Protein AF-A0A4U0GLM0-F1 (afdb_monomer_lite)

Radius of gyration: 20.92 Å; chains: 1; bounding box: 56×32×44 Å

Sequence (89 aa):
MGKEYSVMCPPDEHEALVKSADYLNERMTSIRKRGKALGTEKIAVMAALNIARELLEHKGVEGVASASPESVQRLRQMSLDIDSTLSLD

pLDDT: mean 88.18, std 9.39, range [50.59, 96.25]

Secondary structure (DSSP, 8-state):
----------TTTHHHHHHHHHHHHHHHHHHHHHSSS--HHHHHHHHHHHHHHHHHHHTT-TTTS---HHHHHHHHHHHHHHHHHHT--

Structure (mmCIF, N/CA/C/O backbone):
data_AF-A0A4U0GLM0-F1
#
_entry.id   AF-A0A4U0GLM0-F1
#
loop_
_atom_site.group_PDB
_atom_site.id
_atom_site.type_symbol
_atom_site.label_atom_id
_atom_site.label_alt_id
_atom_site.label_comp_id
_atom_site.label_asym_id
_atom_site.label_entity_id
_atom_site.label_seq_id
_atom_site.pdbx_PDB_ins_code
_atom_site.Cartn_x
_atom_site.Cartn_y
_atom_site.Cartn_z
_atom_site.occupancy
_atom_site.B_iso_or_equiv
_atom_site.auth_seq_id
_atom_site.auth_comp_id
_atom_site.auth_asym_id
_atom_site.auth_atom_id
_atom_site.pdbx_PDB_model_num
ATOM 1 N N . MET A 1 1 ? 6.865 1.725 -11.157 1.00 82.06 1 MET A N 1
ATOM 2 C CA . MET A 1 1 ? 8.140 2.399 -10.828 1.00 82.06 1 MET A CA 1
ATOM 3 C C . MET A 1 1 ? 9.227 2.048 -11.851 1.00 82.06 1 MET A C 1
ATOM 5 O O . MET A 1 1 ? 10.394 1.976 -11.488 1.00 82.06 1 MET A O 1
ATOM 9 N N . GLY A 1 2 ? 8.859 1.850 -13.130 1.00 78.50 2 GLY A N 1
ATOM 10 C CA . GLY A 1 2 ? 9.801 1.543 -14.219 1.00 78.50 2 GLY A CA 1
ATOM 11 C C . GLY A 1 2 ? 10.575 0.227 -14.072 1.00 78.50 2 GLY A C 1
ATOM 12 O O . GLY A 1 2 ? 11.603 0.068 -14.714 1.00 78.50 2 GLY A O 1
ATOM 13 N N . LYS A 1 3 ? 10.126 -0.677 -13.193 1.00 85.81 3 LYS A N 1
ATOM 14 C CA . LYS A 1 3 ? 10.730 -1.991 -12.971 1.00 85.81 3 LYS A CA 1
ATOM 15 C C . LYS A 1 3 ? 9.732 -3.062 -13.371 1.00 85.81 3 LYS A C 1
ATOM 17 O O . LYS A 1 3 ? 8.569 -2.973 -12.979 1.00 85.81 3 LYS A O 1
ATOM 22 N N . GLU A 1 4 ? 10.216 -4.044 -14.110 1.00 88.69 4 GLU A N 1
ATOM 23 C CA . GLU A 1 4 ? 9.452 -5.208 -14.534 1.00 88.69 4 GLU A CA 1
ATOM 24 C C . GLU A 1 4 ? 9.688 -6.355 -13.550 1.00 88.69 4 GLU A C 1
ATOM 26 O O . GLU A 1 4 ? 10.810 -6.572 -13.087 1.00 88.69 4 GLU A O 1
ATOM 31 N N . TYR A 1 5 ? 8.616 -7.062 -13.207 1.00 88.56 5 TYR A N 1
ATOM 32 C CA . TYR A 1 5 ? 8.637 -8.199 -12.296 1.00 88.56 5 TYR A CA 1
ATOM 33 C C . TYR A 1 5 ? 7.804 -9.322 -12.902 1.00 88.56 5 TYR A C 1
ATOM 35 O O . TYR A 1 5 ? 6.695 -9.081 -13.373 1.00 88.56 5 TYR A O 1
ATOM 43 N N . SER A 1 6 ? 8.335 -10.543 -12.865 1.00 93.19 6 SER A N 1
ATOM 44 C CA . SER A 1 6 ? 7.582 -11.742 -13.224 1.00 93.19 6 SER A CA 1
ATOM 45 C C . SER A 1 6 ? 7.003 -12.365 -11.960 1.00 93.19 6 SER A C 1
ATOM 47 O O . SER A 1 6 ? 7.721 -12.558 -10.976 1.00 93.19 6 SER A O 1
ATOM 49 N N . VAL A 1 7 ? 5.702 -12.646 -11.978 1.00 92.12 7 VAL A N 1
ATOM 50 C CA . VAL A 1 7 ? 4.953 -13.208 -10.851 1.00 92.12 7 VAL A CA 1
ATOM 51 C C . VAL A 1 7 ? 4.114 -14.364 -11.380 1.00 92.12 7 VAL A C 1
ATOM 53 O O . VAL A 1 7 ? 3.499 -14.254 -12.439 1.00 92.12 7 VAL A O 1
ATOM 56 N N . MET A 1 8 ? 4.093 -15.480 -10.654 1.00 94.56 8 MET A N 1
ATOM 57 C CA . MET A 1 8 ? 3.189 -16.583 -10.971 1.00 94.56 8 MET A CA 1
ATOM 58 C C . MET A 1 8 ? 1.756 -16.170 -10.639 1.00 94.56 8 MET A C 1
ATOM 60 O O . MET A 1 8 ? 1.484 -15.769 -9.511 1.00 94.56 8 MET A O 1
ATOM 64 N N . CYS A 1 9 ? 0.858 -16.261 -11.616 1.00 93.94 9 CYS A N 1
ATOM 65 C CA . CYS A 1 9 ? -0.526 -15.833 -11.472 1.00 93.94 9 CYS A CA 1
ATOM 66 C C . CYS A 1 9 ? -1.470 -16.824 -12.170 1.00 93.94 9 CYS A C 1
ATOM 68 O O . CYS A 1 9 ? -1.295 -17.075 -13.368 1.00 93.94 9 CYS A O 1
ATOM 70 N N . PRO A 1 10 ? -2.447 -17.398 -11.448 1.00 95.38 10 PRO A N 1
ATOM 71 C CA . PRO A 1 10 ? -3.551 -18.137 -12.048 1.00 95.38 10 PRO A CA 1
ATOM 72 C C . PRO A 1 10 ? -4.382 -17.256 -13.004 1.00 95.38 10 PRO A C 1
ATOM 74 O O . PRO A 1 10 ? -4.510 -16.052 -12.764 1.00 95.38 10 PRO A O 1
ATOM 77 N N . PRO A 1 11 ? -4.977 -17.813 -14.078 1.00 93.88 11 PRO A N 1
ATOM 78 C CA . PRO A 1 11 ? -5.747 -17.027 -15.048 1.00 93.88 11 PRO A CA 1
ATOM 79 C C . PRO A 1 11 ? -6.912 -16.231 -14.439 1.00 93.88 11 PRO A C 1
ATOM 81 O O . PRO A 1 11 ? -7.216 -15.135 -14.904 1.00 93.88 11 PRO A O 1
ATOM 84 N N . ASP A 1 12 ? -7.548 -16.769 -13.402 1.00 96.00 12 ASP A N 1
ATOM 85 C CA . ASP A 1 12 ? -8.672 -16.179 -12.672 1.00 96.00 12 ASP A CA 1
ATOM 86 C C . ASP A 1 12 ? -8.264 -15.033 -11.733 1.00 96.00 12 ASP A C 1
ATOM 88 O O . ASP A 1 12 ? -9.079 -14.162 -11.431 1.00 96.00 12 ASP A O 1
ATOM 92 N N . GLU A 1 13 ? -6.994 -14.968 -11.330 1.00 95.50 13 GLU A N 1
ATOM 93 C CA . GLU A 1 13 ? -6.469 -13.909 -10.459 1.00 95.50 13 GLU A CA 1
ATOM 94 C C . GLU A 1 13 ? -5.782 -12.773 -11.234 1.00 95.50 13 GLU A C 1
ATOM 96 O O . GLU A 1 13 ? -5.463 -11.734 -10.651 1.00 95.50 13 GLU A O 1
ATOM 101 N N . HIS A 1 14 ? -5.574 -12.929 -12.547 1.00 94.50 14 HIS A N 1
ATOM 102 C CA . HIS A 1 14 ? -4.789 -11.996 -13.362 1.00 94.50 14 HIS A CA 1
ATOM 103 C C . HIS A 1 14 ? -5.278 -10.548 -13.259 1.00 94.50 14 HIS A C 1
ATOM 105 O O . HIS A 1 14 ? -4.490 -9.634 -13.018 1.00 94.50 14 HIS A O 1
ATOM 111 N N . GLU A 1 15 ? -6.585 -10.318 -13.393 1.00 96.00 15 GLU A N 1
ATOM 112 C CA . GLU A 1 15 ? -7.147 -8.967 -13.306 1.00 96.00 15 GLU A CA 1
ATOM 113 C C . GLU A 1 15 ? -6.948 -8.350 -11.911 1.00 96.00 15 GLU A C 1
ATOM 115 O O . GLU A 1 15 ? -6.611 -7.169 -11.787 1.00 96.00 15 GLU A O 1
ATOM 120 N N . ALA A 1 16 ? -7.116 -9.148 -10.853 1.00 95.56 16 ALA A N 1
ATOM 121 C CA . ALA A 1 16 ? -6.904 -8.702 -9.481 1.00 95.56 16 ALA A CA 1
ATOM 122 C C . ALA A 1 16 ? -5.426 -8.369 -9.219 1.00 95.56 16 ALA A C 1
ATOM 124 O O . ALA A 1 16 ? -5.126 -7.362 -8.567 1.00 95.56 16 ALA A O 1
ATOM 125 N N . LEU A 1 17 ? -4.501 -9.162 -9.768 1.00 95.50 17 LEU A N 1
ATOM 126 C CA . LEU A 1 17 ? -3.065 -8.914 -9.666 1.00 95.50 17 LEU A CA 1
ATOM 127 C C . LEU A 1 17 ? -2.660 -7.627 -10.392 1.00 95.50 17 LEU A C 1
ATOM 129 O O . LEU A 1 17 ? -1.926 -6.821 -9.819 1.00 95.50 17 LEU A O 1
ATOM 133 N N . VAL A 1 18 ? -3.168 -7.396 -11.607 1.00 95.06 18 VAL A N 1
ATOM 134 C CA . VAL A 1 18 ? -2.910 -6.161 -12.368 1.00 95.06 18 VAL A CA 1
ATOM 135 C C . VAL A 1 18 ? -3.391 -4.938 -11.586 1.00 95.06 18 VAL A C 1
ATOM 137 O O . VAL A 1 18 ? -2.603 -4.026 -11.336 1.00 95.06 18 VAL A O 1
ATOM 140 N N . LYS A 1 19 ? -4.636 -4.954 -11.087 1.00 96.25 19 LYS A N 1
ATOM 141 C CA . LYS A 1 19 ? -5.174 -3.864 -10.251 1.00 96.25 19 LYS A CA 1
ATOM 142 C C . LYS A 1 19 ? -4.327 -3.625 -8.998 1.00 96.25 19 LYS A C 1
ATOM 144 O O . LYS A 1 19 ? -4.085 -2.480 -8.618 1.00 96.25 19 LYS A O 1
ATOM 149 N N . SER A 1 20 ? -3.848 -4.696 -8.367 1.00 94.75 20 SER A N 1
ATOM 150 C CA . SER A 1 20 ? -2.982 -4.614 -7.185 1.00 94.75 20 SER A CA 1
ATOM 151 C C . SER A 1 20 ? -1.616 -3.997 -7.510 1.00 94.75 20 SER A C 1
ATOM 153 O O . SER A 1 20 ? -1.107 -3.179 -6.738 1.00 94.75 20 SER A O 1
ATOM 155 N N . ALA A 1 21 ? -1.028 -4.352 -8.656 1.00 94.31 21 ALA A N 1
ATOM 156 C CA . ALA A 1 21 ? 0.242 -3.805 -9.126 1.00 94.31 21 ALA A CA 1
ATOM 157 C C . ALA A 1 21 ? 0.133 -2.310 -9.463 1.00 94.31 21 ALA A C 1
ATOM 159 O O . ALA A 1 21 ? 1.005 -1.528 -9.068 1.00 94.31 21 ALA A O 1
ATOM 160 N N . ASP A 1 22 ? -0.954 -1.901 -10.122 1.00 95.06 22 ASP A N 1
ATOM 161 C CA . ASP A 1 22 ? -1.235 -0.498 -10.434 1.00 95.06 22 ASP A CA 1
ATOM 162 C C . ASP A 1 22 ? -1.414 0.327 -9.159 1.00 95.06 22 ASP A C 1
ATOM 164 O O . ASP A 1 22 ? -0.747 1.351 -8.977 1.00 95.06 22 ASP A O 1
ATOM 168 N N . TYR A 1 23 ? -2.214 -0.174 -8.216 1.00 96.12 23 TYR A N 1
ATOM 169 C CA . TYR A 1 23 ? -2.414 0.469 -6.922 1.00 96.12 23 TYR A CA 1
ATOM 170 C C . TYR A 1 23 ? -1.096 0.643 -6.149 1.00 96.12 23 TYR A C 1
ATOM 172 O O . TYR A 1 23 ? -0.777 1.736 -5.667 1.00 96.12 23 TYR A O 1
ATOM 180 N N . LEU A 1 24 ? -0.269 -0.407 -6.077 1.00 95.19 24 LEU A N 1
ATOM 181 C CA . LEU A 1 24 ? 1.057 -0.331 -5.461 1.00 95.19 24 LEU A CA 1
ATOM 182 C C . LEU A 1 24 ? 1.938 0.716 -6.159 1.00 95.19 24 LEU A C 1
ATOM 184 O O . LEU A 1 24 ? 2.598 1.523 -5.496 1.00 95.19 24 LEU A O 1
ATOM 188 N N . ASN A 1 25 ? 1.942 0.735 -7.493 1.00 94.94 25 ASN A N 1
ATOM 189 C CA . ASN A 1 25 ? 2.728 1.671 -8.289 1.00 94.94 25 ASN A CA 1
ATOM 190 C C . ASN A 1 25 ? 2.328 3.137 -8.041 1.00 94.94 25 ASN A C 1
ATOM 192 O O . ASN A 1 25 ? 3.202 4.007 -7.917 1.00 94.94 25 ASN A O 1
ATOM 196 N N . GLU A 1 26 ? 1.032 3.419 -7.927 1.00 95.00 26 GLU A N 1
ATOM 197 C CA . GLU A 1 26 ? 0.517 4.744 -7.579 1.00 95.00 26 GLU A CA 1
ATOM 198 C C . GLU A 1 26 ? 0.973 5.178 -6.184 1.00 95.00 26 GLU A C 1
ATOM 200 O O . GLU A 1 26 ? 1.507 6.284 -6.018 1.00 95.00 26 GLU A O 1
ATOM 205 N N . ARG A 1 27 ? 0.853 4.293 -5.183 1.00 94.81 27 ARG A N 1
ATOM 206 C CA . ARG A 1 27 ? 1.313 4.558 -3.811 1.00 94.81 27 ARG A CA 1
ATOM 207 C C . ARG A 1 27 ? 2.814 4.838 -3.764 1.00 94.81 27 ARG A C 1
ATOM 209 O O . ARG A 1 27 ? 3.228 5.849 -3.191 1.00 94.81 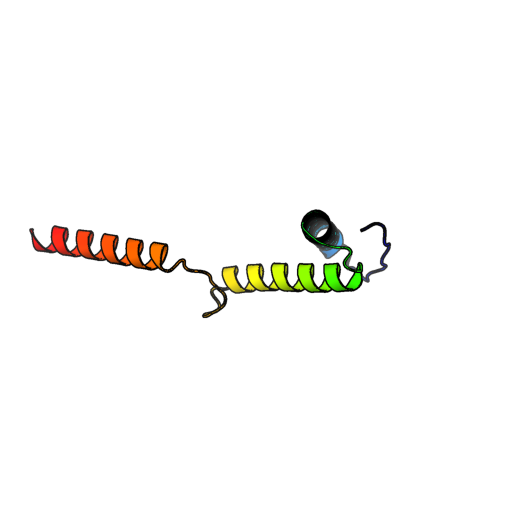27 ARG A O 1
ATOM 216 N N . MET A 1 28 ? 3.626 4.014 -4.426 1.00 95.12 28 MET A N 1
ATOM 217 C CA . MET A 1 28 ? 5.073 4.229 -4.534 1.00 95.12 28 MET A CA 1
ATOM 218 C C . MET A 1 28 ? 5.408 5.566 -5.215 1.00 95.12 28 MET A C 1
ATOM 220 O O . MET A 1 28 ? 6.282 6.303 -4.752 1.00 95.12 28 MET A O 1
ATOM 224 N N . THR A 1 29 ? 4.692 5.919 -6.287 1.00 94.19 29 THR A N 1
ATOM 225 C CA . THR A 1 29 ? 4.882 7.187 -7.009 1.00 94.19 29 THR A CA 1
ATOM 226 C C . THR A 1 29 ? 4.524 8.391 -6.139 1.00 94.19 29 THR A C 1
ATOM 228 O O . THR A 1 29 ? 5.250 9.387 -6.143 1.00 94.19 29 THR A O 1
ATOM 231 N N . SER A 1 30 ? 3.445 8.302 -5.361 1.00 93.06 30 SER A N 1
ATOM 232 C CA . SER A 1 30 ? 3.028 9.339 -4.413 1.00 93.06 30 SER A CA 1
ATOM 233 C C . SER A 1 30 ? 4.071 9.562 -3.312 1.00 93.06 30 SER A C 1
ATOM 235 O O . SER A 1 30 ? 4.456 10.701 -3.045 1.00 93.06 30 SER A O 1
ATOM 237 N N . ILE A 1 31 ? 4.615 8.483 -2.736 1.00 92.19 31 ILE A N 1
ATOM 238 C CA . ILE A 1 31 ? 5.683 8.555 -1.723 1.00 92.19 31 ILE A CA 1
ATOM 239 C C . ILE A 1 31 ? 6.944 9.194 -2.310 1.00 92.19 31 ILE A C 1
ATOM 241 O O . ILE A 1 31 ? 7.522 10.088 -1.692 1.00 92.19 31 ILE A O 1
ATOM 245 N N . ARG A 1 32 ? 7.333 8.806 -3.532 1.00 91.69 32 ARG A N 1
ATOM 246 C CA . ARG A 1 32 ? 8.475 9.404 -4.237 1.00 91.69 32 ARG A CA 1
ATOM 247 C C . ARG A 1 32 ? 8.304 10.910 -4.449 1.00 91.69 32 ARG A C 1
ATOM 249 O O . ARG A 1 32 ? 9.266 11.647 -4.287 1.00 91.69 32 ARG A O 1
ATOM 256 N N . LYS A 1 33 ? 7.099 11.370 -4.812 1.00 90.44 33 LYS A N 1
ATOM 257 C CA . LYS A 1 33 ? 6.807 12.801 -5.030 1.00 90.44 33 LYS A CA 1
ATOM 258 C C . LYS A 1 33 ? 6.897 13.632 -3.743 1.00 90.44 33 LYS A C 1
ATOM 260 O O . LYS A 1 33 ? 7.229 14.808 -3.813 1.00 90.44 33 LYS A O 1
ATOM 265 N N . ARG A 1 34 ? 6.574 13.042 -2.587 1.00 83.31 34 ARG A N 1
ATOM 266 C CA . ARG A 1 34 ? 6.482 13.738 -1.289 1.00 83.31 34 ARG A CA 1
ATOM 267 C C . ARG A 1 34 ? 7.819 13.922 -0.565 1.00 83.31 34 ARG A C 1
ATOM 269 O O . ARG A 1 34 ? 7.850 14.646 0.424 1.00 83.31 34 ARG A O 1
ATOM 276 N N . GLY A 1 35 ? 8.896 13.256 -0.984 1.00 70.06 35 GLY A N 1
ATOM 277 C CA . GLY A 1 35 ? 10.076 13.098 -0.135 1.00 70.06 35 GLY A CA 1
ATOM 278 C C . GLY A 1 35 ? 11.430 13.208 -0.829 1.00 70.06 35 GLY A C 1
ATOM 279 O O . GLY A 1 35 ? 11.558 13.087 -2.044 1.00 70.06 35 GLY A O 1
ATOM 280 N N . LYS A 1 36 ? 12.445 13.412 0.025 1.00 68.56 36 LYS A N 1
ATOM 281 C CA . LYS A 1 36 ? 13.894 13.357 -0.243 1.00 68.56 36 LYS A CA 1
ATOM 282 C C . LYS A 1 36 ? 14.265 12.118 -1.071 1.00 68.56 36 LYS A C 1
ATOM 284 O O . LYS A 1 36 ? 13.520 11.147 -1.066 1.00 68.56 36 LYS A O 1
ATOM 289 N N . ALA A 1 37 ? 15.439 12.131 -1.710 1.00 73.88 37 ALA A N 1
ATOM 290 C CA . ALA A 1 37 ? 15.984 11.050 -2.544 1.00 73.88 37 ALA A CA 1
ATOM 291 C C . ALA A 1 37 ? 16.061 9.680 -1.823 1.00 73.88 37 ALA A C 1
ATOM 293 O O . ALA A 1 37 ? 17.116 9.244 -1.368 1.00 73.88 37 ALA A O 1
ATOM 294 N N . LEU A 1 38 ? 14.920 9.004 -1.696 1.00 82.88 38 LEU A N 1
ATOM 295 C CA . LEU A 1 38 ? 14.787 7.659 -1.161 1.00 82.88 38 LEU A CA 1
ATOM 296 C C . LEU A 1 38 ? 15.000 6.661 -2.298 1.00 82.88 38 LEU A C 1
ATOM 298 O O . LEU A 1 38 ? 14.451 6.806 -3.391 1.00 82.88 38 LEU A O 1
ATOM 302 N N . GLY A 1 39 ? 15.783 5.619 -2.025 1.00 90.06 39 GLY A N 1
ATOM 303 C CA . GLY A 1 39 ? 15.927 4.490 -2.938 1.00 90.06 39 GLY A CA 1
ATOM 304 C C . GLY A 1 39 ? 14.591 3.778 -3.169 1.00 90.06 39 GLY A C 1
ATOM 305 O O . GLY A 1 39 ? 13.708 3.776 -2.309 1.00 90.06 39 GLY A O 1
ATOM 306 N N . THR A 1 40 ? 14.456 3.130 -4.329 1.00 90.69 40 THR A N 1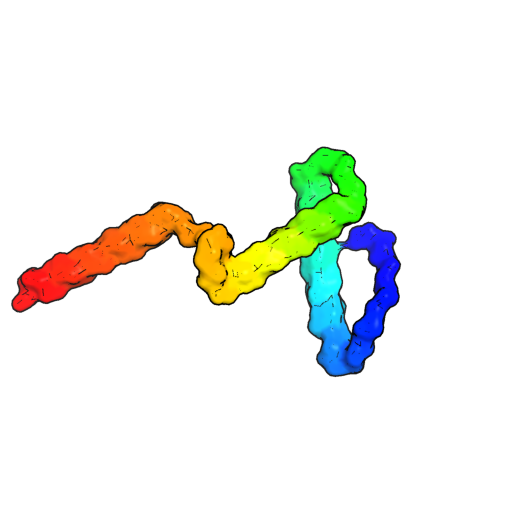
ATOM 307 C CA . THR A 1 40 ? 13.215 2.440 -4.735 1.00 90.69 40 THR A CA 1
ATOM 308 C C . THR A 1 40 ? 12.784 1.360 -3.739 1.00 90.69 40 THR A C 1
ATOM 310 O O . THR A 1 40 ? 11.592 1.187 -3.513 1.00 90.69 40 THR A O 1
ATOM 313 N N . GLU A 1 41 ? 13.736 0.668 -3.113 1.00 91.50 41 GLU A N 1
ATOM 314 C CA . GLU A 1 41 ? 13.466 -0.358 -2.101 1.00 91.50 41 GLU A CA 1
ATOM 315 C C . GLU A 1 41 ? 12.769 0.219 -0.862 1.00 91.50 41 GLU A C 1
ATOM 317 O O . GLU A 1 41 ? 11.715 -0.267 -0.461 1.00 91.50 41 GLU A O 1
ATOM 322 N N . LYS A 1 42 ? 13.280 1.328 -0.310 1.00 93.12 42 LYS A N 1
ATOM 323 C CA . LYS A 1 42 ? 12.645 2.005 0.832 1.00 93.12 42 LYS A CA 1
ATOM 324 C C . LYS A 1 42 ? 11.242 2.499 0.484 1.00 93.12 42 LYS A C 1
ATOM 326 O O . LYS A 1 42 ? 10.332 2.377 1.296 1.00 93.12 42 LYS A O 1
ATOM 331 N N . ILE A 1 43 ? 11.058 3.011 -0.734 1.00 94.38 43 ILE A N 1
ATOM 332 C CA . ILE A 1 43 ? 9.740 3.421 -1.235 1.00 94.38 43 ILE A CA 1
ATOM 333 C C . ILE A 1 43 ? 8.782 2.221 -1.300 1.00 94.38 43 ILE A C 1
ATOM 335 O O . ILE A 1 43 ? 7.625 2.362 -0.913 1.00 94.38 43 ILE A O 1
ATOM 339 N N . ALA A 1 44 ? 9.250 1.051 -1.748 1.00 93.69 44 ALA A N 1
ATOM 340 C CA . ALA A 1 44 ? 8.443 -0.170 -1.804 1.00 93.69 44 ALA A CA 1
ATOM 341 C C . ALA A 1 44 ? 7.996 -0.613 -0.407 1.00 93.69 44 ALA A C 1
ATOM 343 O O . ALA A 1 44 ? 6.809 -0.847 -0.194 1.00 93.69 44 ALA A O 1
ATOM 344 N N . VAL A 1 45 ? 8.924 -0.647 0.556 1.00 94.94 45 VAL A N 1
ATOM 345 C CA . VAL A 1 45 ? 8.625 -1.008 1.951 1.00 94.94 45 VAL A CA 1
ATOM 346 C C . VAL A 1 45 ? 7.619 -0.034 2.564 1.00 94.94 45 VAL A C 1
ATOM 348 O O . VAL A 1 45 ? 6.634 -0.463 3.157 1.00 94.94 45 VAL A O 1
ATOM 351 N N . MET A 1 46 ? 7.803 1.276 2.376 1.00 94.31 46 MET A N 1
ATOM 352 C CA . MET A 1 46 ? 6.855 2.275 2.881 1.00 94.31 46 MET A CA 1
ATOM 353 C C . MET A 1 46 ? 5.471 2.152 2.231 1.00 94.31 46 MET A C 1
ATOM 355 O O . MET A 1 46 ? 4.461 2.288 2.918 1.00 94.31 46 MET A O 1
ATOM 359 N N . ALA A 1 47 ? 5.407 1.891 0.922 1.00 95.62 47 ALA A N 1
ATOM 360 C CA . ALA A 1 47 ? 4.139 1.671 0.233 1.00 95.62 47 ALA A CA 1
ATOM 361 C C . ALA A 1 47 ? 3.421 0.430 0.782 1.00 95.62 47 ALA A C 1
ATOM 363 O O . ALA A 1 47 ? 2.245 0.519 1.124 1.00 95.62 47 ALA A O 1
ATOM 364 N N . ALA A 1 48 ? 4.139 -0.685 0.940 1.00 96.00 48 ALA A N 1
ATOM 365 C CA . ALA A 1 48 ? 3.598 -1.920 1.498 1.00 96.00 48 ALA A CA 1
ATOM 366 C C . ALA A 1 48 ? 3.077 -1.729 2.932 1.00 96.00 48 ALA A C 1
ATOM 368 O O . ALA A 1 48 ? 1.961 -2.144 3.232 1.00 96.00 48 ALA A O 1
ATOM 369 N N . LEU A 1 49 ? 3.835 -1.041 3.795 1.00 95.69 49 LEU A N 1
ATOM 370 C CA . LEU A 1 49 ? 3.412 -0.740 5.167 1.00 95.69 49 LEU A CA 1
ATOM 371 C C . LEU A 1 49 ? 2.144 0.122 5.209 1.00 95.69 49 LEU A C 1
ATOM 373 O O . LEU A 1 49 ? 1.245 -0.154 5.999 1.00 95.69 49 LEU A O 1
ATOM 377 N N . ASN A 1 50 ? 2.038 1.133 4.343 1.00 93.94 50 ASN A N 1
ATOM 378 C CA . ASN A 1 50 ? 0.849 1.985 4.282 1.00 93.94 50 ASN A CA 1
ATOM 379 C C . ASN A 1 50 ? -0.394 1.211 3.827 1.00 93.94 50 ASN A C 1
ATOM 381 O O . ASN A 1 50 ? -1.458 1.382 4.414 1.00 93.94 50 ASN A O 1
ATOM 385 N N . ILE A 1 51 ? -0.254 0.345 2.820 1.00 95.69 51 ILE A N 1
ATOM 386 C CA . ILE A 1 51 ? -1.348 -0.501 2.323 1.00 95.69 51 ILE A CA 1
ATOM 387 C C . ILE A 1 51 ? -1.767 -1.520 3.391 1.00 95.69 51 ILE A C 1
ATOM 389 O O . ILE A 1 51 ? -2.956 -1.717 3.627 1.00 95.69 51 ILE A O 1
ATOM 393 N N . ALA A 1 52 ? -0.802 -2.141 4.076 1.00 95.38 52 ALA A N 1
ATOM 394 C CA . ALA A 1 52 ? -1.082 -3.060 5.174 1.00 95.38 52 ALA A CA 1
ATOM 395 C C . ALA A 1 52 ? -1.817 -2.357 6.324 1.00 95.38 52 ALA A C 1
ATOM 397 O O . ALA A 1 52 ? -2.781 -2.908 6.849 1.00 95.38 52 ALA A O 1
ATOM 398 N N . ARG A 1 53 ? -1.413 -1.128 6.674 1.00 93.81 53 ARG A N 1
ATOM 399 C CA . ARG A 1 53 ? -2.123 -0.303 7.659 1.00 93.81 53 ARG A CA 1
ATOM 400 C C . ARG A 1 53 ? -3.576 -0.092 7.244 1.00 93.81 53 ARG A C 1
ATOM 402 O O . ARG A 1 53 ? -4.454 -0.413 8.028 1.00 93.81 53 ARG A O 1
ATOM 409 N N . GLU A 1 54 ? -3.830 0.363 6.019 1.00 92.69 54 GLU A N 1
ATOM 410 C CA . GLU A 1 54 ? -5.195 0.571 5.507 1.00 92.69 54 GLU A CA 1
ATOM 411 C C . GLU A 1 54 ? -6.033 -0.715 5.592 1.00 92.69 54 GLU A C 1
ATOM 413 O O . GLU A 1 54 ? -7.150 -0.700 6.098 1.00 92.69 54 GLU A O 1
ATOM 418 N N . LEU A 1 55 ? -5.479 -1.865 5.200 1.00 93.75 55 LEU A N 1
ATOM 419 C CA . LEU A 1 55 ? -6.172 -3.148 5.340 1.00 93.75 55 LEU A CA 1
ATOM 420 C C . LEU A 1 55 ? -6.517 -3.476 6.805 1.00 93.75 55 LEU A C 1
ATOM 422 O O . LEU A 1 55 ? -7.604 -3.980 7.082 1.00 93.75 55 LEU A O 1
ATOM 426 N N . LEU A 1 56 ? -5.601 -3.226 7.741 1.00 92.75 56 LEU A N 1
ATOM 427 C CA . LEU A 1 56 ? -5.819 -3.472 9.170 1.00 92.75 56 LEU A CA 1
ATOM 428 C C . LEU A 1 56 ? -6.840 -2.495 9.775 1.00 92.75 56 LEU A C 1
ATOM 430 O O . LEU A 1 56 ? -7.655 -2.913 10.596 1.00 92.75 56 LEU A O 1
ATOM 434 N N . GLU A 1 57 ? -6.850 -1.235 9.331 1.00 90.25 57 GLU A N 1
ATOM 435 C CA . GLU A 1 57 ? -7.883 -0.251 9.681 1.00 90.25 57 GLU A CA 1
ATOM 436 C C . GLU A 1 57 ? -9.264 -0.732 9.222 1.00 90.25 57 GLU A C 1
ATOM 438 O O . GLU A 1 57 ? -10.205 -0.748 10.013 1.00 90.25 57 GLU A O 1
ATOM 443 N N . HIS A 1 58 ? -9.375 -1.215 7.981 1.00 88.94 58 HIS A N 1
ATOM 444 C CA . HIS A 1 58 ? -10.619 -1.772 7.437 1.00 88.94 58 HIS A CA 1
ATOM 445 C C . HIS A 1 58 ? -11.078 -3.044 8.165 1.00 88.94 58 HIS A C 1
ATOM 447 O O . HIS A 1 58 ? -12.276 -3.299 8.265 1.00 88.94 58 HIS A O 1
ATOM 453 N N . LYS A 1 59 ? -10.140 -3.840 8.689 1.00 91.31 59 LYS A N 1
ATOM 454 C CA . LYS A 1 59 ? -10.435 -5.013 9.527 1.00 91.31 59 LYS A CA 1
ATOM 455 C C . LYS A 1 59 ? -10.792 -4.654 10.974 1.00 91.31 59 LYS A C 1
ATOM 457 O O . LYS A 1 59 ? -11.093 -5.558 11.747 1.00 91.31 59 LYS A O 1
ATOM 462 N N . GLY A 1 60 ? -10.749 -3.373 11.348 1.00 85.94 60 GLY A N 1
ATOM 463 C CA . GLY A 1 60 ? -11.067 -2.917 12.700 1.00 85.94 60 GLY A CA 1
ATOM 464 C C . GLY A 1 60 ? -10.037 -3.340 13.748 1.00 85.94 60 GLY A C 1
ATOM 465 O O . GLY A 1 60 ? -10.391 -3.511 14.910 1.00 85.94 60 GLY A O 1
ATOM 466 N N . VAL A 1 61 ? -8.773 -3.542 13.358 1.00 87.94 61 VAL A N 1
ATOM 467 C CA . VAL A 1 61 ? -7.721 -3.927 14.307 1.00 87.94 61 VAL A CA 1
ATOM 4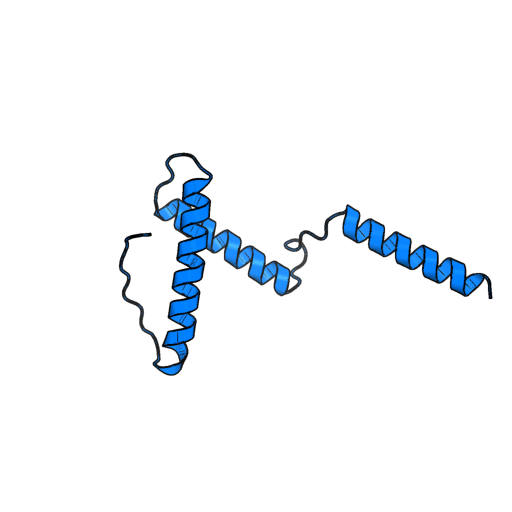68 C C . VAL A 1 61 ? -7.464 -2.777 15.285 1.00 87.94 61 VAL A C 1
ATOM 470 O O . VAL A 1 61 ? -7.090 -1.668 14.884 1.00 87.94 61 VAL A O 1
ATOM 473 N N . GLU A 1 62 ? -7.663 -3.051 16.577 1.00 81.06 62 GLU A N 1
ATOM 474 C CA . GLU A 1 62 ? -7.433 -2.086 17.654 1.00 81.06 62 GLU A CA 1
ATOM 475 C C . GLU A 1 62 ? -5.994 -1.552 17.622 1.00 81.06 62 GLU A C 1
ATOM 477 O O . GLU A 1 62 ? -5.034 -2.282 17.378 1.00 81.06 62 GLU A O 1
ATOM 482 N N . GLY A 1 63 ? -5.841 -0.244 17.836 1.00 80.12 63 GLY A N 1
ATOM 483 C CA . GLY A 1 63 ? -4.540 0.430 17.801 1.00 80.12 63 GLY A CA 1
ATOM 484 C C . GLY A 1 63 ? -4.002 0.755 16.401 1.00 80.12 63 GLY A C 1
ATOM 485 O O . GLY A 1 63 ? -3.028 1.499 16.306 1.00 80.12 63 GLY A O 1
ATOM 486 N N . VAL A 1 64 ? -4.631 0.267 15.323 1.00 80.94 64 VAL A N 1
ATOM 487 C CA . VAL A 1 64 ? -4.282 0.646 13.939 1.00 80.94 64 VAL A CA 1
ATOM 488 C C . VAL A 1 64 ? -5.272 1.664 13.371 1.00 80.94 64 VAL A C 1
ATOM 490 O O . VAL A 1 64 ? -4.862 2.586 12.671 1.00 80.94 64 VAL A O 1
ATOM 493 N N . ALA A 1 65 ? -6.556 1.556 13.725 1.00 69.56 65 ALA A N 1
ATOM 494 C CA . ALA A 1 65 ? -7.572 2.537 13.358 1.00 69.56 65 ALA A CA 1
ATOM 495 C C . ALA A 1 65 ? -7.315 3.898 14.022 1.00 69.56 65 ALA A C 1
ATOM 497 O O . ALA A 1 65 ? -7.407 4.042 15.242 1.00 69.56 65 ALA A O 1
ATOM 498 N N . SER A 1 66 ? -7.088 4.935 13.212 1.00 64.12 66 SER A N 1
ATOM 499 C CA . SER A 1 66 ? -7.192 6.318 13.671 1.00 64.12 66 SER A CA 1
ATOM 500 C C . SER A 1 66 ? -8.669 6.703 13.791 1.00 64.12 66 SER A C 1
ATOM 502 O O . SER A 1 66 ? -9.185 7.497 13.001 1.00 64.12 66 SER A O 1
ATOM 504 N N . ALA A 1 67 ? -9.382 6.151 14.774 1.00 61.78 67 ALA A N 1
ATOM 505 C CA . ALA A 1 67 ? -10.554 6.853 15.269 1.00 61.78 67 ALA A CA 1
ATOM 506 C C . ALA A 1 67 ? -10.015 8.173 15.823 1.00 61.78 67 ALA A C 1
ATOM 508 O O . ALA A 1 67 ? -9.333 8.181 16.849 1.00 61.78 67 ALA A O 1
ATOM 509 N N . SER A 1 68 ? -10.200 9.274 15.082 1.00 66.00 68 SER A N 1
ATOM 510 C CA . SER A 1 68 ? -9.720 10.563 15.570 1.00 66.00 68 SER A CA 1
ATOM 511 C C . SER A 1 68 ? -10.344 10.763 16.958 1.00 66.00 68 SER A C 1
ATOM 513 O O . SER A 1 68 ? -11.546 10.504 17.108 1.00 66.00 68 SER A O 1
ATOM 515 N N . PRO A 1 69 ? -9.569 11.154 17.986 1.00 68.88 69 PRO A N 1
ATOM 516 C CA . PRO A 1 69 ? -10.111 11.357 19.331 1.00 68.88 69 PRO A CA 1
ATOM 517 C C . PRO A 1 69 ? -11.357 12.251 19.300 1.00 68.88 69 PRO A C 1
ATOM 519 O O . PRO A 1 69 ? -12.331 12.023 20.007 1.00 68.88 69 PRO A O 1
ATOM 522 N N . GLU A 1 70 ? -11.351 13.205 18.374 1.00 77.88 70 GLU A N 1
ATOM 523 C CA . GLU A 1 70 ? -12.437 14.121 18.073 1.00 77.88 70 GLU A CA 1
ATOM 524 C C . GLU A 1 70 ? -13.688 13.431 17.488 1.00 77.88 70 GLU A C 1
ATOM 526 O O . GLU A 1 70 ? -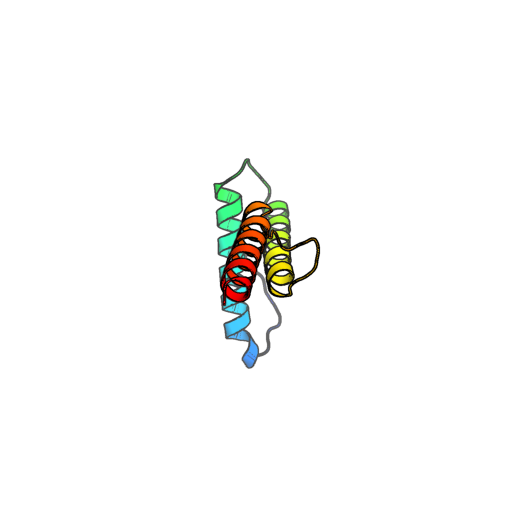14.808 13.750 17.875 1.00 77.88 70 GLU A O 1
ATOM 531 N N . SER A 1 71 ? -13.533 12.457 16.585 1.00 78.00 71 SER A N 1
ATOM 532 C CA . SER A 1 71 ? -14.644 11.648 16.057 1.00 78.00 71 SER A CA 1
ATOM 533 C C . SER A 1 71 ? -15.262 10.767 17.140 1.00 78.00 71 SER A C 1
ATOM 535 O O . SER A 1 71 ? -16.484 10.672 17.221 1.00 78.00 71 SER A O 1
ATOM 537 N N . VAL A 1 72 ? -14.437 10.168 18.006 1.00 81.31 72 VAL A N 1
ATOM 538 C CA . VAL A 1 72 ? -14.918 9.393 19.163 1.00 81.31 72 VAL A CA 1
ATOM 539 C C . VAL A 1 72 ? -15.669 10.298 20.138 1.00 81.31 72 VAL A C 1
ATOM 541 O O . VAL A 1 72 ? -16.729 9.929 20.638 1.00 81.31 72 VAL A O 1
ATOM 544 N N . GLN A 1 73 ? -15.153 11.502 20.381 1.00 84.00 73 GLN A N 1
ATOM 545 C CA . GLN A 1 73 ? -15.782 12.469 21.271 1.00 84.00 73 GLN A CA 1
ATOM 546 C C . GLN A 1 73 ? -17.102 13.007 20.708 1.00 84.00 73 GLN A C 1
ATOM 548 O O . GLN A 1 73 ? -18.080 13.087 21.446 1.00 84.00 73 GLN A O 1
ATOM 553 N N . ARG A 1 74 ? -17.172 13.285 19.399 1.00 86.62 74 ARG A N 1
ATOM 554 C CA . ARG A 1 74 ? -18.426 13.644 18.718 1.00 86.62 74 ARG A CA 1
ATOM 555 C C . ARG A 1 74 ? -19.470 12.532 18.810 1.00 86.62 74 ARG A C 1
ATOM 557 O O . ARG A 1 74 ? -20.622 12.827 19.096 1.00 86.62 74 ARG A O 1
ATOM 564 N N . LEU A 1 75 ? -19.080 11.269 18.613 1.00 86.06 75 LEU A N 1
ATOM 565 C CA . LEU A 1 75 ? -19.993 10.127 18.759 1.00 86.06 75 LEU A CA 1
ATOM 566 C C . LEU A 1 75 ? -20.534 10.003 20.188 1.00 86.06 75 LEU A C 1
ATOM 568 O O . LEU A 1 75 ? -21.726 9.775 20.368 1.00 86.06 75 LEU A O 1
ATOM 572 N N . ARG A 1 76 ? -19.685 10.211 21.205 1.00 87.19 76 ARG A N 1
ATOM 573 C CA . ARG A 1 76 ? -20.139 10.244 22.604 1.00 87.19 76 ARG A CA 1
ATOM 574 C C . ARG A 1 76 ? -21.115 11.386 22.862 1.00 87.19 76 ARG A C 1
ATOM 576 O O . ARG A 1 76 ? -22.129 11.151 23.503 1.00 87.19 76 ARG A O 1
ATOM 583 N N . GLN A 1 77 ? -20.828 12.586 22.354 1.00 92.88 77 GLN A N 1
ATOM 584 C CA . GLN A 1 77 ? -21.718 13.734 22.520 1.00 92.88 77 GLN A CA 1
ATOM 585 C C . GLN A 1 77 ? -23.088 13.475 21.884 1.00 92.88 77 GLN A C 1
ATOM 587 O O . GLN A 1 77 ? -24.101 13.661 22.542 1.00 92.88 77 GLN A O 1
ATOM 592 N N . MET A 1 78 ? -23.118 12.952 20.655 1.00 91.19 78 MET A N 1
ATOM 593 C CA . MET A 1 78 ? -24.373 12.590 19.990 1.00 91.19 78 MET A CA 1
ATOM 594 C C . MET A 1 78 ? -25.169 11.545 20.783 1.00 91.19 78 MET A C 1
ATOM 596 O O . MET A 1 78 ? -26.386 11.652 20.872 1.00 91.19 78 MET A O 1
ATOM 600 N N . SER A 1 79 ? -24.498 10.560 21.388 1.00 90.94 79 SER A N 1
ATOM 601 C CA . SER A 1 79 ? -25.164 9.562 22.234 1.00 90.94 79 SER A CA 1
ATOM 602 C C . SER A 1 79 ? -25.777 10.187 23.493 1.00 90.94 79 SER A C 1
ATOM 604 O O . SER A 1 79 ? -26.896 9.843 23.854 1.00 90.94 79 SER A O 1
ATOM 606 N N . LEU A 1 80 ? -25.078 11.135 24.127 1.00 92.38 80 LEU A N 1
ATOM 607 C CA . LEU A 1 80 ? -25.588 11.862 25.296 1.00 92.38 80 LEU A CA 1
ATOM 608 C C . LEU A 1 80 ? -26.805 12.727 24.954 1.00 92.38 80 LEU A C 1
ATOM 610 O O . LEU A 1 80 ? -27.749 12.792 25.737 1.00 92.38 80 LEU A O 1
ATOM 614 N N . ASP A 1 81 ? -26.796 13.377 23.791 1.00 92.44 81 ASP A N 1
ATOM 615 C CA . ASP A 1 81 ? -27.911 14.217 23.348 1.00 92.44 81 ASP A CA 1
ATOM 616 C C . ASP A 1 81 ? -29.170 13.368 23.070 1.00 92.44 81 ASP A C 1
ATOM 618 O O . ASP A 1 81 ? -30.286 13.777 23.404 1.00 92.44 81 ASP A O 1
ATOM 622 N N . ILE A 1 82 ? -28.991 12.160 22.517 1.00 94.12 82 ILE A N 1
ATOM 623 C CA . ILE A 1 82 ? -30.069 11.179 22.313 1.00 94.12 82 ILE A CA 1
ATOM 624 C C . ILE A 1 82 ? -30.642 10.721 23.658 1.00 94.12 82 ILE A C 1
ATOM 626 O O . ILE A 1 82 ? -31.852 10.813 23.852 1.00 94.12 82 ILE A O 1
ATOM 630 N N . ASP A 1 83 ? -29.792 10.286 24.592 1.00 91.94 83 ASP A N 1
ATOM 631 C CA . ASP A 1 83 ? -30.229 9.818 25.915 1.00 91.94 83 ASP A CA 1
ATOM 632 C C . ASP A 1 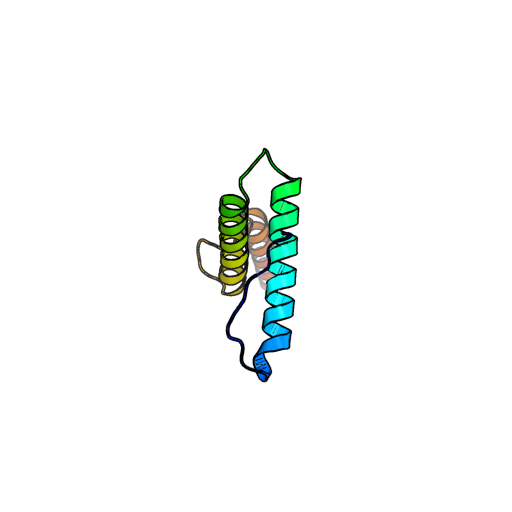83 ? -30.948 10.927 26.699 1.00 91.94 83 ASP A C 1
ATOM 634 O O . ASP A 1 83 ? -31.982 10.684 27.318 1.00 91.94 83 ASP A O 1
ATOM 638 N N . SER A 1 84 ? -30.445 12.163 26.621 1.00 91.31 84 SER A N 1
ATOM 639 C CA . SER A 1 84 ? -31.075 13.342 27.224 1.00 91.31 84 SER A CA 1
ATOM 640 C C . SER A 1 84 ? -32.481 13.572 26.670 1.00 91.31 84 SER A C 1
ATOM 642 O O . SER A 1 84 ? -33.432 13.723 27.433 1.00 91.31 84 SER A O 1
ATOM 644 N N . THR A 1 85 ? -32.637 13.521 25.345 1.00 88.81 85 THR A N 1
ATOM 645 C CA . THR A 1 85 ? -33.935 13.728 24.686 1.00 88.81 85 THR A CA 1
ATOM 646 C C . THR A 1 85 ? -34.921 12.613 25.030 1.00 88.81 85 THR A C 1
ATOM 648 O O . THR A 1 85 ? -36.066 12.896 25.353 1.00 88.81 85 THR A O 1
ATOM 651 N N . LEU A 1 86 ? -34.464 11.359 25.036 1.00 86.69 86 LEU A N 1
ATOM 652 C CA . LEU A 1 86 ? -35.285 10.202 25.405 1.00 86.69 86 LEU A CA 1
ATOM 653 C C . LEU A 1 86 ? -35.689 10.190 26.886 1.00 86.69 86 LEU A C 1
ATOM 655 O O . LEU A 1 86 ? -36.650 9.519 27.239 1.00 86.69 86 LEU A O 1
ATOM 659 N N . SER A 1 87 ? -34.955 10.893 27.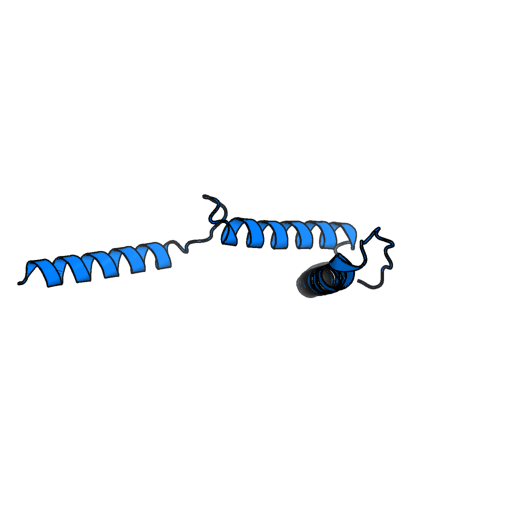752 1.00 86.00 87 SER A N 1
ATOM 660 C CA . SER A 1 87 ? -35.268 11.016 29.183 1.00 86.00 87 SER A CA 1
ATOM 661 C C . SER A 1 87 ? -36.206 12.181 29.529 1.00 86.00 87 SER A C 1
ATOM 663 O O . SER A 1 87 ? -36.610 12.311 30.685 1.00 86.00 87 SER A O 1
ATOM 665 N N . LEU A 1 88 ? -36.499 13.050 28.554 1.00 66.62 88 LEU A N 1
ATOM 666 C CA . LEU A 1 88 ? -37.396 14.202 28.698 1.00 66.62 88 LEU A CA 1
ATOM 667 C C . LEU A 1 88 ? -38.848 13.898 28.273 1.00 66.62 88 LEU A C 1
ATOM 669 O O . LEU A 1 88 ? -39.707 14.759 28.472 1.00 66.62 88 LEU A O 1
ATOM 673 N N . ASP A 1 89 ? -39.106 12.697 27.743 1.00 50.59 89 ASP A N 1
ATOM 674 C CA . ASP A 1 89 ? -40.434 12.090 27.531 1.00 50.59 89 ASP A CA 1
ATOM 675 C C . ASP A 1 89 ? -40.776 11.101 28.666 1.00 50.59 89 ASP A C 1
ATOM 677 O O . ASP A 1 89 ? -41.979 10.974 29.003 1.00 50.59 89 ASP A O 1
#

Foldseek 3Di:
DPDDDDDDDDPVCVVVVVVVVVQLVVQLVVVVVVDDPDDSVVSSVVSVVVVVLVVCLVVVPPPSPCPPVVVVVVVVVVVVVVVVVVVVD